Protein 7OLW (pdb70)

Nearest PDB structures (foldseek):
  7oln-assembly1_AAA  TM=9.829E-01  e=4.618E-26  Burkholderia cenocepacia J2315
  6tid-assembly1_AAA  TM=9.839E-01  e=7.533E-25  Burkholderia cenocepacia J2315
  6a3v-assembly10_S  TM=6.269E-01  e=9.450E-04  Homo sapiens
  6za2-assembly1_A  TM=5.714E-01  e=1.057E-03  Porphyromonas gingivalis ATCC 33277
  1xu1-assembly1_A  TM=5.211E-01  e=1.043E-02  Mus musculus

Sequence (134 aa):
GHMPLLLSSASIVSAPVVTSETTYVDIPGLYLDVAKKAGIRDGKLQVILNVPTPYATGNNNFPGIYFAIATNQGVVVADGCFTYSSSKVPESTGRMPFTLVATIIDVGSGVTFVKKGQWKSVRGSAMHIDSYASLSAIWGTAA

Structure (mmCIF, N/CA/C/O backbone):
data_7OLW
#
_entry.id   7OLW
#
_cell.length_a   42.931
_cell.length_b   42.931
_cell.length_c   94.882
_cell.angle_alpha   90.000
_cell.angle_beta   90.000
_cell.angle_gamma   120.000
#
_symmetry.space_group_name_H-M   'P 63'
#
loop_
_entity.id
_entity.type
_entity.pdbx_description
1 polymer Lectin
2 non-polymer 5-(3-aminophenyl)furan-2-carboxamido-(beta-L-fucopyranose)
3 water water
#
loop_
_atom_site.group_PDB
_atom_site.id
_atom_site.type_symbol
_atom_site.label_atom_id
_atom_site.label_alt_id
_atom_site.label_comp_id
_atom_site.label_asym_id
_atom_site.label_entity_id
_atom_site.label_seq_id
_atom_site.pdbx_PDB_ins_code
_atom_site.Cartn_x
_atom_site.Cartn_y
_atom_site.Cartn_z
_atom_site.occupancy
_atom_site.B_iso_or_equiv
_atom_site.auth_seq_id
_atom_site.auth_comp_id
_atom_site.auth_asym_id
_atom_site.auth_atom_id
_atom_site.pdbx_PDB_model_num
ATOM 1 N N . GLY A 1 1 ? -7.138 21.211 -32.046 0.500 30.554 -2 GLY AAA N 1
ATOM 2 C CA . GLY A 1 1 ? -7.046 19.738 -31.783 0.300 29.796 -2 GLY AAA CA 1
ATOM 3 C C . GLY A 1 1 ? -7.775 19.360 -30.504 0.300 31.725 -2 GLY AAA C 1
ATOM 4 O O . GLY A 1 1 ? -8.754 20.034 -30.162 0.500 28.873 -2 GLY AAA O 1
ATOM 5 N N . HIS A 1 2 ? -7.337 18.315 -29.798 0.800 34.425 -1 HIS AAA N 1
ATOM 6 C CA . HIS A 1 2 ? -7.896 17.969 -28.469 0.800 34.743 -1 HIS AAA CA 1
ATOM 7 C C . HIS A 1 2 ? -7.717 19.208 -27.580 0.800 31.600 -1 HIS AAA C 1
ATOM 8 O O . HIS A 1 2 ? -6.602 19.785 -27.561 0.800 31.274 -1 HIS AAA O 1
ATOM 15 N N . MET A 1 3 ? -8.776 19.660 -26.910 0.800 25.127 0 MET AAA N 1
ATOM 16 C CA . MET A 1 3 ? -8.650 20.739 -25.902 0.800 23.409 0 MET AAA CA 1
ATOM 17 C C . MET A 1 3 ? -7.553 20.324 -24.921 0.800 21.172 0 MET AAA C 1
ATOM 18 O O . MET A 1 3 ? -7.661 19.265 -24.309 0.800 20.889 0 MET AAA O 1
ATOM 23 N N . PRO A 1 4 ? -6.455 21.106 -24.785 1.000 21.112 1 PRO AAA N 1
ATOM 24 C CA . PRO A 1 4 ? -5.314 20.657 -24.018 1.000 20.934 1 PRO AAA CA 1
ATOM 25 C C . PRO A 1 4 ? -5.506 20.864 -22.518 1.000 16.199 1 PRO AAA C 1
ATOM 26 O O . PRO A 1 4 ? -4.685 20.429 -21.816 1.000 18.376 1 PRO AAA O 1
ATOM 30 N N . LEU A 1 5 ? -6.624 21.473 -22.090 1.000 15.027 2 LEU AAA N 1
ATOM 31 C CA . LEU A 1 5 ? -6.888 21.721 -20.645 1.000 13.914 2 LEU AAA CA 1
ATOM 32 C C . LEU A 1 5 ? -8.036 20.846 -20.194 1.000 13.697 2 LEU AAA C 1
ATOM 33 O O . LEU A 1 5 ? -9.142 20.946 -20.766 1.000 15.716 2 LEU AAA O 1
ATOM 38 N N A LEU A 1 6 ? -7.780 20.023 -19.191 0.500 13.763 3 LEU AAA N 1
ATOM 39 N N B LEU A 1 6 ? -7.784 20.034 -19.179 0.500 13.743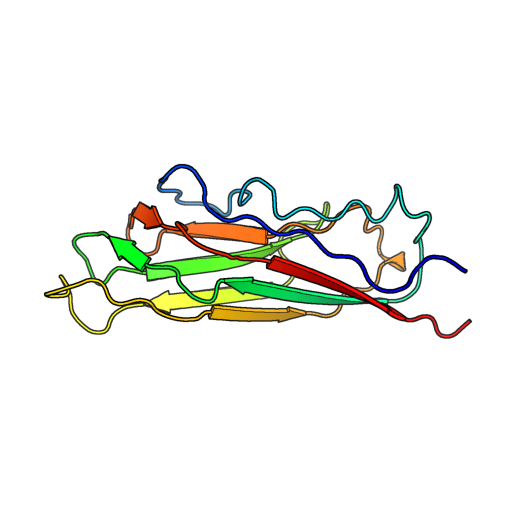 3 LEU AAA N 1
ATOM 40 C CA A LEU A 1 6 ? -8.785 19.113 -18.607 0.500 14.102 3 LEU AAA CA 1
ATOM 41 C CA B LEU A 1 6 ? -8.790 19.130 -18.582 0.500 14.053 3 LEU AAA CA 1
ATOM 42 C C A LEU A 1 6 ? -9.004 19.547 -17.164 0.500 12.003 3 LEU AAA C 1
ATOM 43 C C B LEU A 1 6 ? -9.013 19.565 -17.142 0.500 12.010 3 LEU AAA C 1
ATOM 44 O O A LEU A 1 6 ? -8.056 20.002 -16.498 0.500 12.391 3 LEU AAA O 1
ATOM 45 O O B LEU A 1 6 ? -8.069 20.023 -16.481 0.500 12.329 3 LEU AAA O 1
ATOM 54 N N A SER A 1 7 ? -10.221 19.425 -16.673 0.500 11.785 4 SER AAA N 1
ATOM 55 N N B SER A 1 7 ? -10.233 19.440 -16.655 0.500 11.768 4 SER AAA N 1
ATOM 56 C CA A SER A 1 7 ? -10.456 19.778 -15.261 0.500 11.905 4 SER AAA CA 1
ATOM 57 C CA B SER A 1 7 ? -10.523 19.864 -15.268 0.500 12.051 4 SER AAA CA 1
ATOM 58 C C A SER A 1 7 ? -11.696 19.096 -14.713 0.500 12.224 4 SER AAA C 1
ATOM 59 C C B SER A 1 7 ? -11.711 19.103 -14.712 0.500 12.215 4 SER AAA C 1
ATOM 60 O O A SER A 1 7 ? -12.660 18.875 -15.445 0.500 13.874 4 SER AAA O 1
ATOM 61 O O B SER A 1 7 ? -12.675 18.858 -15.435 0.500 13.865 4 SER AAA O 1
ATOM 66 N N . ALA A 1 8 ? -11.641 18.831 -13.415 1.000 10.761 5 ALA AAA N 1
ATOM 67 C CA . ALA A 1 8 ? -12.776 18.308 -12.625 1.000 10.873 5 ALA AAA CA 1
ATOM 68 C C . ALA A 1 8 ? -12.736 19.005 -11.285 1.000 10.791 5 ALA AAA C 1
ATOM 69 O O . ALA A 1 8 ? -11.637 19.241 -10.758 1.000 11.627 5 ALA AAA O 1
ATOM 71 N N . SER A 1 9 ? -13.885 19.304 -10.737 1.000 10.136 6 SER AAA N 1
ATOM 72 C CA . SER A 1 9 ? -13.914 19.947 -9.422 1.000 10.534 6 SER AAA CA 1
ATOM 73 C C . SER A 1 9 ? -15.097 19.432 -8.625 1.000 10.311 6 SER AAA C 1
ATOM 74 O O . SER A 1 9 ? -16.084 18.942 -9.198 1.000 11.003 6 SER AAA O 1
ATOM 77 N N . ILE A 1 10 ? -14.974 19.564 -7.306 1.000 9.363 7 ILE AAA N 1
ATOM 78 C CA . ILE A 1 10 ? -16.005 19.146 -6.338 1.000 9.045 7 ILE AAA CA 1
ATOM 79 C C . ILE A 1 10 ? -16.118 20.215 -5.269 1.000 9.030 7 ILE AAA C 1
ATOM 80 O O . ILE A 1 10 ? -15.285 21.117 -5.207 1.000 9.756 7 ILE AAA O 1
ATOM 85 N N . VAL A 1 11 ? -17.137 20.114 -4.438 1.000 9.476 8 VAL AAA N 1
ATOM 86 C CA . VAL A 1 11 ? -17.284 21.036 -3.283 1.000 9.919 8 VAL AAA CA 1
ATOM 87 C C . VAL A 1 11 ? -17.464 20.263 -1.976 1.000 9.827 8 VAL AAA C 1
ATOM 88 O O . VAL A 1 11 ? -17.566 20.877 -0.922 1.000 9.941 8 VAL AAA O 1
ATOM 92 N N . SER A 1 12 ? -17.485 18.924 -2.022 1.000 9.828 9 SER AAA N 1
ATOM 93 C CA . SER A 1 12 ? -17.607 18.106 -0.801 1.000 9.628 9 SER AAA CA 1
ATOM 94 C C . SER A 1 12 ? -17.292 16.667 -1.168 1.000 9.543 9 SER AAA C 1
ATOM 95 O O . SER A 1 12 ? -17.316 16.315 -2.339 1.000 10.594 9 SER AAA O 1
ATOM 98 N N . ALA A 1 13 ? -17.090 15.845 -0.155 1.000 10.006 10 ALA AAA N 1
ATOM 99 C CA . ALA A 1 13 ? -16.997 14.372 -0.315 1.000 9.912 10 ALA AAA CA 1
ATOM 100 C C . ALA A 1 13 ? -17.482 13.775 0.995 1.000 10.293 10 ALA AAA C 1
ATOM 101 O O . ALA A 1 13 ? -17.276 14.338 2.068 1.000 10.496 10 ALA AAA O 1
ATOM 103 N N . PRO A 1 14 ? -18.120 12.589 0.980 1.000 10.419 11 PRO AAA N 1
ATOM 104 C CA . PRO A 1 14 ? -18.414 11.918 2.245 1.000 10.410 11 PRO AAA CA 1
ATOM 105 C C . PRO A 1 14 ? -17.138 11.743 3.071 1.000 10.554 11 PRO AAA C 1
ATOM 106 O O . PRO A 1 14 ? -16.085 11.378 2.552 1.000 10.627 11 PRO AAA O 1
ATOM 110 N N . VAL A 1 15 ? -17.265 12.005 4.359 1.000 10.293 12 VAL AAA N 1
ATOM 111 C CA . VAL A 1 15 ? -16.153 11.866 5.317 1.000 10.737 12 VAL AAA CA 1
ATOM 112 C C . VAL A 1 15 ? -15.848 10.387 5.505 1.000 10.440 12 VAL AAA C 1
ATOM 113 O O . VAL A 1 15 ? -16.735 9.596 5.806 1.000 11.707 12 VAL AAA O 1
ATOM 117 N N . VAL A 1 16 ? -14.591 10.007 5.305 1.000 10.342 13 VAL AAA N 1
ATOM 118 C CA . VAL A 1 16 ? -14.163 8.592 5.392 1.000 10.331 13 VAL AAA CA 1
ATOM 119 C C . VAL A 1 16 ? -12.802 8.562 6.065 1.000 10.194 13 VAL AAA C 1
ATOM 120 O O . VAL A 1 16 ? -12.079 9.564 6.117 1.000 10.952 13 VAL AAA O 1
ATOM 124 N N . THR A 1 17 ? -12.428 7.365 6.507 1.000 10.916 14 THR AAA N 1
ATOM 125 C CA . THR A 1 17 ? -11.029 7.013 6.835 1.000 11.741 14 THR AAA CA 1
ATOM 126 C C . THR A 1 17 ? -10.550 5.995 5.800 1.000 12.030 14 THR AAA C 1
ATOM 127 O O . THR A 1 17 ? -11.357 5.290 5.166 1.000 13.701 14 THR AAA O 1
ATOM 131 N N . SER A 1 18 ? -9.265 5.836 5.655 1.000 12.030 15 SER AAA N 1
ATOM 132 C CA . SER A 1 18 ? -8.729 4.777 4.774 1.000 13.143 15 SER AAA CA 1
ATOM 133 C C . SER A 1 18 ? -7.282 4.485 5.142 1.000 13.725 15 SER AAA C 1
ATOM 134 O O . SER A 1 18 ? -6.522 5.457 5.258 1.000 13.130 15 SER AAA O 1
ATOM 137 N N . GLU A 1 19 ? -6.903 3.213 5.163 0.800 14.591 16 GLU AAA N 1
ATOM 138 C CA . GLU A 1 19 ? -5.478 2.868 5.345 0.800 16.331 16 GLU AAA CA 1
ATOM 139 C C . GLU A 1 19 ? -4.747 2.774 4.023 0.800 15.941 16 GLU AAA C 1
ATOM 140 O O . GLU A 1 19 ? -3.560 2.590 4.053 0.800 18.664 16 GLU AAA O 1
ATOM 146 N N A THR A 1 20 ? -5.458 2.848 2.907 0.500 14.484 17 THR AAA N 1
ATOM 147 N N B THR A 1 20 ? -5.462 2.867 2.913 0.500 14.475 17 THR AAA N 1
ATOM 148 C CA A THR A 1 20 ? -4.847 2.828 1.559 0.500 15.179 17 THR AAA CA 1
ATOM 149 C CA B THR A 1 20 ? -4.867 2.843 1.561 0.500 15.257 17 THR AAA CA 1
ATOM 150 C C A THR A 1 20 ? -5.364 4.035 0.774 0.500 12.561 17 THR AAA C 1
ATOM 151 C C B THR A 1 20 ? -5.369 4.048 0.774 0.500 12.567 17 THR AAA C 1
ATOM 152 O O A THR A 1 20 ? -6.424 4.593 1.121 0.500 14.097 17 THR AAA O 1
ATOM 153 O O B THR A 1 20 ? -6.428 4.605 1.115 0.500 14.072 17 THR AAA O 1
ATOM 160 N N . TYR A 1 21 ? -4.714 4.385 -0.320 1.000 12.078 18 TYR AAA N 1
ATOM 161 C CA . TYR A 1 21 ? -5.228 5.422 -1.216 1.000 11.660 18 TYR AAA CA 1
ATOM 162 C C . TYR A 1 21 ? -6.569 4.988 -1.784 1.000 11.758 18 TYR AAA C 1
ATOM 163 O O . TYR A 1 21 ? -6.691 3.893 -2.316 1.000 13.593 18 TYR AAA O 1
ATOM 172 N N . VAL A 1 22 ? -7.553 5.865 -1.665 1.000 11.068 19 VAL AAA N 1
ATOM 173 C CA . VAL A 1 22 ? -8.913 5.633 -2.198 1.000 11.743 19 VAL AAA CA 1
ATOM 174 C C . VAL A 1 22 ? -9.292 6.885 -2.978 1.000 10.666 19 VAL AAA C 1
ATOM 175 O O . VAL A 1 22 ? -8.929 8.011 -2.596 1.000 10.974 19 VAL AAA O 1
ATOM 179 N N . ASP A 1 23 ? -10.050 6.683 -4.029 1.000 10.460 20 ASP AAA N 1
ATOM 180 C CA . ASP A 1 23 ? -10.499 7.792 -4.888 1.000 10.488 20 ASP AAA CA 1
ATOM 181 C C . ASP A 1 23 ? -11.181 8.869 -4.057 1.000 10.061 20 ASP AAA C 1
ATOM 182 O O . ASP A 1 23 ? -12.013 8.565 -3.214 1.000 10.346 20 ASP AAA O 1
ATOM 187 N N . ILE A 1 24 ? -10.898 10.107 -4.407 1.000 10.302 21 ILE AAA N 1
ATOM 188 C CA . ILE A 1 24 ? -11.707 11.255 -3.955 1.000 10.380 21 ILE AAA CA 1
ATOM 189 C C . ILE A 1 24 ? -12.819 11.369 -4.986 1.000 10.053 21 ILE AAA C 1
ATOM 190 O O . ILE A 1 24 ? -12.550 11.672 -6.151 1.000 10.630 21 ILE AAA O 1
ATOM 195 N N . PRO A 1 25 ? -14.079 11.105 -4.617 1.000 10.359 22 PRO AAA N 1
ATOM 196 C CA . PRO A 1 25 ? -15.132 11.051 -5.627 1.000 10.641 22 PRO AAA CA 1
ATOM 197 C C . PRO A 1 25 ? -15.222 12.377 -6.393 1.000 10.531 22 PRO AAA C 1
ATOM 198 O O . PRO A 1 25 ? -15.235 13.429 -5.784 1.000 11.077 22 PRO AAA O 1
ATOM 202 N N . GLY A 1 26 ? -15.305 12.265 -7.708 1.000 10.834 23 GLY AAA N 1
ATOM 203 C CA . GLY A 1 26 ? -15.481 13.420 -8.589 1.000 10.890 23 GLY AAA CA 1
ATOM 204 C C . GLY A 1 26 ? -14.172 13.969 -9.100 1.000 10.562 23 GLY AAA C 1
ATOM 205 O O . GLY A 1 26 ? -14.177 14.741 -10.074 1.000 12.077 23 GLY AAA O 1
ATOM 206 N N . LEU A 1 27 ? -13.040 13.629 -8.494 1.000 10.776 24 LEU AAA N 1
ATOM 207 C CA . LEU A 1 27 ? -11.748 14.135 -8.981 1.000 10.286 24 LEU AAA CA 1
ATOM 208 C C . LEU A 1 27 ? -11.166 13.106 -9.934 1.000 10.126 24 LEU AAA C 1
ATOM 209 O O . LEU A 1 27 ? -10.352 12.275 -9.555 1.000 11.600 24 LEU AAA O 1
ATOM 214 N N . TYR A 1 28 ? -11.635 13.155 -11.167 1.000 10.848 25 TYR AAA N 1
ATOM 215 C CA . TYR A 1 28 ? -11.397 12.129 -12.188 1.000 12.280 25 TYR AAA CA 1
ATOM 216 C C . TYR A 1 28 ? -11.357 12.802 -13.545 1.000 12.198 25 TYR AAA C 1
ATOM 217 O O . TYR A 1 28 ? -12.26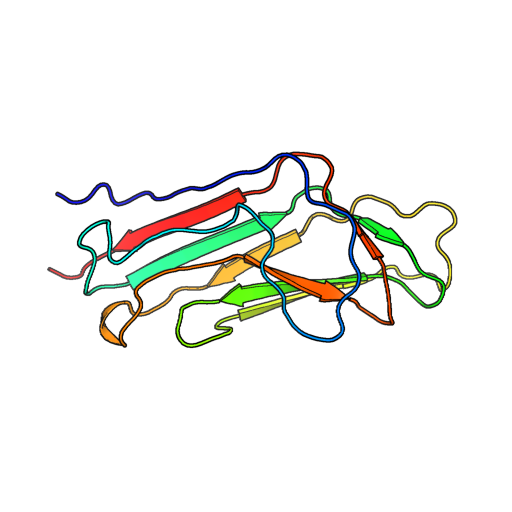3 13.617 -13.828 1.000 13.099 25 TYR AAA O 1
ATOM 226 N N . LEU A 1 29 ? -10.341 12.488 -14.343 1.000 11.732 26 LEU AAA N 1
ATOM 227 C CA . LEU A 1 29 ? -10.210 12.990 -15.729 1.000 12.031 26 LEU AAA CA 1
ATOM 228 C C . LEU A 1 29 ? -10.121 11.760 -16.620 1.000 12.194 26 LEU AAA C 1
ATOM 229 O O . LEU A 1 29 ? -9.240 10.931 -16.438 1.000 13.260 26 LEU AAA O 1
ATOM 234 N N . ASP A 1 30 ? -11.000 11.687 -17.609 1.000 15.101 27 ASP AAA N 1
ATOM 235 C CA . ASP A 1 30 ? -11.023 10.555 -18.570 1.000 17.054 27 ASP AAA CA 1
ATOM 236 C C . ASP A 1 30 ? -10.160 10.947 -19.761 1.000 16.756 27 ASP AAA C 1
ATOM 237 O O . ASP A 1 30 ? -10.699 11.563 -20.665 1.000 19.391 27 ASP AAA O 1
ATOM 242 N N . VAL A 1 31 ? -8.897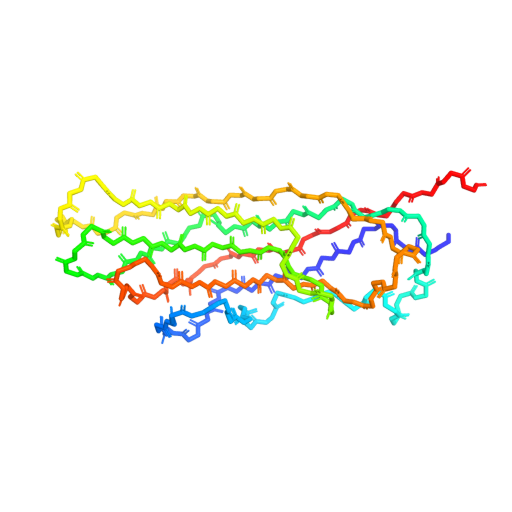 10.514 -19.801 1.000 15.132 28 VAL AAA N 1
ATOM 243 C CA . VAL A 1 31 ? -7.890 10.846 -20.847 1.000 15.627 28 VAL AAA CA 1
ATOM 244 C C . VAL A 1 31 ? -8.210 10.076 -22.135 1.000 16.025 28 VAL AAA C 1
ATOM 245 O O . VAL A 1 31 ? -8.167 10.678 -23.219 1.000 16.454 28 VAL AAA O 1
ATOM 249 N N . ALA A 1 32 ? -8.569 8.806 -22.012 1.000 18.544 29 ALA AAA N 1
ATOM 250 C CA . ALA A 1 32 ? -8.814 7.975 -23.210 1.000 20.368 29 ALA AAA CA 1
ATOM 251 C C . ALA A 1 32 ? -10.026 8.527 -23.960 1.000 18.073 29 ALA AAA C 1
ATOM 252 O O . ALA A 1 32 ? -9.990 8.590 -25.212 1.000 19.383 29 ALA AAA O 1
ATOM 254 N N A LYS A 1 33 ? -11.052 8.936 -23.211 0.400 17.645 30 LYS AAA N 1
ATOM 255 N N B LYS A 1 33 ? -11.056 8.935 -23.220 0.400 17.735 30 LYS AAA N 1
ATOM 256 C CA A LYS A 1 33 ? -12.317 9.449 -23.791 0.400 18.690 30 LYS AAA CA 1
ATOM 257 C CA B LYS A 1 33 ? -12.310 9.464 -23.810 0.400 18.794 30 LYS AAA CA 1
ATOM 258 C C A LYS A 1 33 ? -11.984 10.708 -24.595 0.400 15.913 30 LYS AAA C 1
ATOM 259 C C B LYS A 1 33 ? -11.962 10.705 -24.629 0.400 15.917 30 LYS AAA C 1
ATOM 260 O O A LYS A 1 33 ? -12.697 10.977 -25.574 0.400 16.226 30 LYS AAA O 1
ATOM 261 O O B LYS A 1 33 ? -12.664 10.982 -25.617 0.400 16.288 30 LYS AAA O 1
ATOM 272 N N . ALA A 1 34 ? -10.946 11.458 -24.202 1.000 18.219 31 ALA AAA N 1
ATOM 273 C CA . ALA A 1 34 ? -10.538 12.714 -24.878 1.000 19.707 31 ALA AAA CA 1
ATOM 274 C C . ALA A 1 34 ? -9.696 12.429 -26.123 1.000 19.646 31 ALA AAA C 1
ATOM 275 O O . ALA A 1 34 ? -9.314 13.386 -26.783 1.000 24.043 31 ALA AAA O 1
ATOM 277 N N . GLY A 1 35 ? -9.373 11.160 -26.409 1.000 21.619 32 GLY AAA N 1
ATOM 278 C CA . GLY A 1 35 ? -8.562 10.766 -27.579 1.000 23.739 32 GLY AAA CA 1
ATOM 279 C C . GLY A 1 35 ? -7.090 11.100 -27.396 1.000 20.760 32 GLY AAA C 1
ATOM 280 O O . GLY A 1 35 ? -6.375 11.185 -28.373 1.000 25.453 32 GLY AAA O 1
ATOM 281 N N . ILE A 1 36 ? -6.664 11.368 -26.163 1.000 20.266 33 ILE AAA N 1
ATOM 282 C CA . ILE A 1 36 ? -5.247 11.698 -25.855 1.000 19.627 33 ILE AAA CA 1
ATOM 283 C C . ILE A 1 36 ? -4.531 10.375 -25.569 1.000 19.605 33 ILE AAA C 1
ATOM 284 O O . ILE A 1 36 ? -4.888 9.707 -24.598 1.000 21.647 33 ILE AAA O 1
ATOM 289 N N . ARG A 1 37 ? -3.583 9.987 -26.419 1.000 20.132 34 ARG AAA N 1
ATOM 290 C CA . ARG A 1 37 ? -2.949 8.644 -26.348 1.000 22.270 34 ARG AAA CA 1
ATOM 291 C C . ARG A 1 37 ? -1.424 8.755 -26.358 1.000 22.343 34 ARG AAA C 1
ATOM 292 O O . ARG A 1 37 ? -0.782 7.724 -26.232 1.000 25.059 34 ARG AAA O 1
ATOM 300 N N . ASP A 1 38 ? -0.854 9.954 -26.424 1.000 19.661 35 ASP AAA N 1
ATOM 301 C CA . ASP A 1 38 ? 0.622 10.115 -26.388 1.000 20.817 35 ASP AAA CA 1
ATOM 302 C C . ASP A 1 38 ? 0.915 11.494 -25.812 1.000 18.225 35 ASP AAA C 1
ATOM 303 O O . ASP A 1 38 ? -0.050 12.225 -25.465 1.000 20.720 35 ASP AAA O 1
ATOM 308 N N . GLY A 1 39 ? 2.191 11.825 -25.697 1.000 17.406 36 GLY AAA N 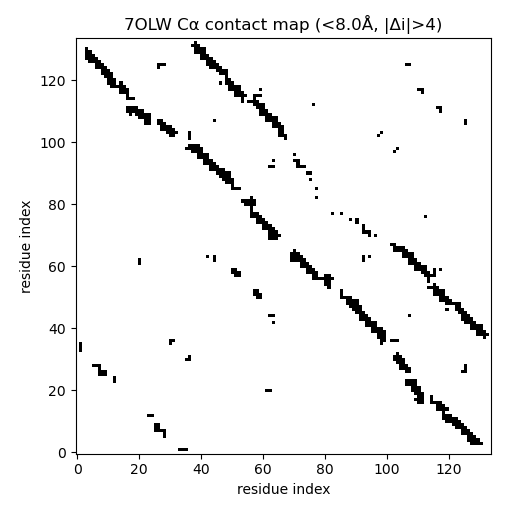1
ATOM 309 C CA . GLY A 1 39 ? 2.610 13.095 -25.115 1.000 16.506 36 GLY AAA CA 1
ATOM 310 C C . GLY A 1 39 ? 2.592 13.027 -23.605 1.000 16.236 36 GLY AAA C 1
ATOM 311 O O . GLY A 1 39 ? 2.702 11.920 -23.038 1.000 17.000 36 GLY AAA O 1
ATOM 312 N N . LYS A 1 40 ? 2.508 14.190 -22.979 1.000 15.266 37 LYS AAA N 1
ATOM 313 C CA . LYS A 1 40 ? 2.614 14.264 -21.517 1.000 14.350 37 LYS AAA CA 1
ATOM 314 C C . LYS A 1 40 ? 1.442 15.060 -20.966 1.000 14.332 37 LYS AAA C 1
ATOM 315 O O . LYS A 1 40 ? 0.861 15.881 -21.681 1.000 14.217 37 LYS AAA O 1
ATOM 321 N N . LEU A 1 41 ? 1.119 14.801 -19.711 1.000 13.747 38 LEU AAA N 1
ATOM 322 C CA . LEU A 1 41 ? 0.102 15.593 -18.978 1.000 12.889 38 LEU AAA CA 1
ATOM 323 C C . LEU A 1 41 ? 0.769 16.155 -17.731 1.000 11.806 38 LEU AAA C 1
ATOM 324 O O . LEU A 1 41 ? 1.339 15.363 -16.952 1.000 13.582 38 LEU AAA O 1
ATOM 329 N N . GLN A 1 42 ? 0.666 17.457 -17.564 1.000 11.472 39 GLN AAA N 1
ATOM 330 C CA . GLN A 1 42 ? 1.010 18.088 -16.288 1.000 11.788 39 GLN AAA CA 1
ATOM 331 C C . GLN A 1 42 ? -0.270 18.100 -15.461 1.000 10.548 39 GLN AAA C 1
ATOM 332 O O . GLN A 1 42 ? -1.219 18.770 -15.845 1.000 11.742 39 GLN AAA O 1
ATOM 338 N N . VAL A 1 43 ? -0.261 17.379 -14.359 1.000 10.530 40 VAL AAA N 1
ATOM 339 C CA . VAL A 1 43 ? -1.458 17.205 -13.511 1.000 10.583 40 VAL AAA CA 1
ATOM 340 C C . VAL A 1 43 ? -1.270 17.990 -12.220 1.000 9.367 40 VAL AAA C 1
ATOM 341 O O . VAL A 1 43 ? -0.223 17.870 -11.566 1.000 10.436 40 VAL AAA O 1
ATOM 345 N N . ILE A 1 44 ? -2.298 18.719 -11.824 1.000 9.962 41 ILE AAA N 1
ATOM 346 C CA . ILE A 1 44 ? -2.321 19.413 -10.523 1.000 9.430 41 ILE AAA CA 1
ATOM 347 C C . ILE A 1 44 ? -3.524 18.916 -9.731 1.000 9.229 41 ILE AAA C 1
ATOM 348 O O . ILE A 1 44 ? -4.665 19.080 -10.185 1.000 9.518 41 ILE AAA O 1
ATOM 353 N N . LEU A 1 45 ? -3.260 18.371 -8.544 1.000 9.452 42 LEU AAA N 1
ATOM 354 C CA . LEU A 1 45 ? -4.316 18.089 -7.558 1.000 9.481 42 LEU AAA CA 1
ATOM 355 C C . LEU A 1 45 ? -4.299 19.234 -6.572 1.000 8.838 42 LEU AAA C 1
ATOM 356 O O . LEU A 1 45 ? -3.279 19.480 -5.944 1.000 9.649 42 LEU AAA O 1
ATOM 361 N N . ASN A 1 46 ? -5.414 19.938 -6.477 1.000 8.658 43 ASN AAA N 1
ATOM 362 C CA . ASN A 1 46 ? -5.526 21.126 -5.615 1.000 9.471 43 ASN AAA CA 1
ATOM 363 C C . ASN A 1 46 ? -6.612 20.859 -4.599 1.000 8.549 43 ASN AAA C 1
ATOM 364 O O . ASN A 1 46 ? -7.789 20.815 -4.976 1.000 9.067 43 ASN AAA O 1
ATOM 369 N N . VAL A 1 47 ? -6.225 20.777 -3.332 1.000 8.853 44 VAL AAA N 1
ATOM 370 C CA . VAL A 1 47 ? -7.200 20.584 -2.226 1.000 8.987 44 VAL AAA CA 1
ATOM 371 C C . VAL A 1 47 ? -6.897 21.733 -1.285 1.000 8.136 44 VAL AAA C 1
ATOM 372 O O . VAL A 1 47 ? -6.083 21.618 -0.362 1.000 9.409 44 VAL AAA O 1
ATOM 376 N N . PRO A 1 48 ? -7.469 22.934 -1.540 1.000 9.291 45 PRO AAA N 1
ATOM 377 C CA . PRO A 1 48 ? -7.012 24.137 -0.842 1.000 9.348 45 PRO AAA CA 1
ATOM 378 C C . PRO A 1 48 ? -7.479 24.246 0.609 1.000 9.640 45 PRO AAA C 1
ATOM 379 O O . PRO A 1 48 ? -6.897 25.034 1.326 1.000 10.132 45 PRO AAA O 1
ATOM 383 N N . THR A 1 49 ? -8.516 23.496 0.986 1.000 9.049 46 THR AAA N 1
ATOM 384 C CA . THR A 1 49 ? -9.129 23.725 2.310 1.000 9.238 46 THR AAA CA 1
ATOM 385 C C . THR A 1 49 ? -9.486 22.429 3.016 1.000 8.823 46 THR AAA C 1
ATOM 386 O O . THR A 1 49 ? -10.551 22.335 3.622 1.000 9.127 46 THR AAA O 1
ATOM 390 N N . PRO A 1 50 ? -8.614 21.418 3.047 1.000 9.338 47 PRO AAA N 1
ATOM 391 C CA . PRO A 1 50 ? -8.947 20.210 3.781 1.000 9.402 47 PRO AAA CA 1
ATOM 392 C C . PRO A 1 50 ? -8.743 20.399 5.282 1.000 8.787 47 PRO AAA C 1
ATOM 393 O O . PRO A 1 50 ? -8.017 21.296 5.725 1.000 9.678 47 PRO AAA O 1
ATOM 397 N N . TYR A 1 51 ? -9.319 19.466 6.034 1.000 9.612 48 TYR AAA N 1
ATOM 398 C CA . TYR A 1 51 ? -8.907 19.260 7.434 1.000 9.394 48 TYR AAA CA 1
ATOM 399 C C . TYR A 1 51 ? -9.029 17.795 7.781 1.000 8.994 48 TYR AAA C 1
ATOM 400 O O . TYR A 1 51 ? -9.721 17.040 7.088 1.000 9.799 48 TYR AAA O 1
ATOM 409 N N . ALA A 1 52 ? -8.264 17.410 8.802 1.000 9.757 49 ALA AAA N 1
ATOM 410 C CA . ALA A 1 52 ? -8.246 16.023 9.290 1.000 10.286 49 ALA AAA CA 1
ATOM 411 C C . ALA A 1 52 ? -8.691 16.038 10.732 1.000 10.550 49 ALA AAA C 1
ATOM 412 O O . ALA A 1 52 ? -8.330 16.967 11.471 1.000 11.688 49 ALA AAA O 1
ATOM 414 N N . THR A 1 53 ? -9.433 15.015 11.136 1.000 10.601 50 THR AAA N 1
ATOM 415 C CA . THR A 1 53 ? -9.834 14.886 12.550 1.000 11.663 50 THR AAA CA 1
ATOM 416 C C . THR A 1 53 ? -9.305 13.549 13.065 1.000 11.419 50 THR AAA C 1
ATOM 417 O O . THR A 1 53 ? -9.398 12.531 12.406 1.000 13.343 50 THR AAA O 1
ATOM 421 N N . GLY A 1 54 ? -8.775 13.546 14.258 1.000 12.957 51 GLY AAA N 1
ATOM 422 C CA . GLY A 1 54 ? -8.244 12.329 14.846 1.000 14.593 51 GLY AAA CA 1
ATOM 423 C C . GLY A 1 54 ? -7.634 12.607 16.186 1.000 13.691 51 GLY AAA C 1
ATOM 424 O O . GLY A 1 54 ? -7.686 13.737 16.693 1.000 14.236 51 GLY AAA O 1
ATOM 425 N N . ASN A 1 55 ? -7.054 11.576 16.759 1.000 13.357 52 ASN AAA N 1
ATOM 426 C CA . ASN A 1 55 ? -6.558 11.669 18.142 1.000 14.008 52 ASN AAA CA 1
ATOM 427 C C . ASN A 1 55 ? -5.036 11.627 18.231 1.000 13.426 52 ASN AAA C 1
ATOM 428 O O . ASN A 1 55 ? -4.526 11.665 19.336 1.000 15.700 52 ASN AAA O 1
ATOM 433 N N A ASN A 1 56 ? -4.328 11.519 17.104 0.200 13.987 53 ASN AAA N 1
ATOM 434 N N B ASN A 1 56 ? -4.339 11.565 17.107 0.800 13.887 53 ASN AAA N 1
ATOM 435 C CA A ASN A 1 56 ? -2.859 11.274 17.100 0.200 13.926 53 ASN AAA CA 1
ATOM 436 C CA B ASN A 1 56 ? -2.884 11.284 17.139 0.800 14.694 53 ASN AAA CA 1
ATOM 437 C C A ASN A 1 56 ? -2.179 12.034 15.969 0.200 12.732 53 ASN AAA C 1
ATOM 438 C C B ASN A 1 56 ? -2.179 12.030 15.997 0.800 12.296 53 ASN AAA C 1
ATOM 439 O O A ASN A 1 56 ? -1.818 11.395 14.965 0.200 14.019 53 ASN AAA O 1
ATOM 440 O O B ASN A 1 56 ? -1.801 11.392 15.016 0.800 14.159 53 ASN AAA O 1
ATOM 449 N N . PHE A 1 57 ? -1.972 13.332 16.162 1.000 12.714 54 PHE AAA N 1
ATOM 450 C CA . PHE A 1 57 ? -1.290 14.191 15.157 1.000 11.419 54 PHE AAA CA 1
ATOM 451 C C . PHE A 1 57 ? -1.925 13.985 13.784 1.000 11.199 54 PHE AAA C 1
ATOM 452 O O . PHE A 1 57 ? -1.340 13.403 12.880 1.000 12.207 54 PHE AAA O 1
ATOM 460 N N . PRO A 1 58 ? -3.167 14.457 13.595 1.000 10.837 55 PRO AAA N 1
ATOM 461 C CA . PRO A 1 58 ? -3.928 14.114 12.401 1.000 10.445 55 PRO AAA CA 1
ATOM 462 C C . PRO A 1 58 ? -3.347 14.698 11.112 1.000 10.079 55 PRO AAA C 1
ATOM 463 O O . PRO A 1 58 ? -2.570 15.667 11.126 1.000 10.649 55 PRO AAA O 1
ATOM 467 N N . GLY A 1 59 ? -3.771 14.107 10.009 1.000 9.766 56 GLY AAA N 1
ATOM 468 C CA . GLY A 1 59 ? -3.378 14.595 8.684 1.000 10.222 56 GLY AAA CA 1
ATOM 469 C C . GLY A 1 59 ? -4.003 13.761 7.586 1.000 9.186 56 GLY AAA C 1
ATOM 470 O O . GLY A 1 59 ? -4.720 12.795 7.876 1.000 10.117 56 GLY AAA O 1
ATOM 471 N N . ILE A 1 60 ? -3.728 14.164 6.357 1.000 9.684 57 ILE AAA N 1
ATOM 472 C CA . ILE A 1 60 ? -4.234 13.454 5.175 1.000 9.919 57 ILE AAA CA 1
ATOM 473 C C . ILE A 1 60 ? -3.102 13.295 4.181 1.000 9.768 57 ILE AAA C 1
ATOM 474 O O . ILE A 1 60 ? -2.424 14.321 3.894 1.000 9.927 57 ILE AAA O 1
ATOM 479 N N . TYR A 1 61 ? -2.956 12.102 3.613 1.000 9.347 58 TYR AAA N 1
ATOM 480 C CA . TYR A 1 61 ? -2.128 11.892 2.418 1.000 9.890 58 TYR AAA CA 1
ATOM 481 C C . TYR A 1 61 ? -2.995 12.084 1.190 1.000 10.276 58 TYR AAA C 1
ATOM 482 O O . TYR A 1 61 ? -4.140 11.596 1.181 1.000 10.698 58 TYR AAA O 1
ATOM 491 N N . PHE A 1 62 ? -2.447 12.694 0.163 1.000 9.772 59 PHE AAA N 1
ATOM 492 C CA . PHE A 1 62 ? -3.114 12.830 -1.143 1.000 9.747 59 PHE AAA CA 1
ATOM 493 C C . PHE A 1 62 ? -2.212 12.274 -2.223 1.000 10.213 59 PHE AAA C 1
ATOM 494 O O . PHE A 1 62 ? -0.992 12.448 -2.151 1.000 10.675 59 PHE AAA O 1
ATOM 502 N N . ALA A 1 63 ? -2.811 11.728 -3.272 1.000 9.479 60 ALA AAA N 1
ATOM 503 C CA . ALA A 1 63 ? -2.047 11.185 -4.395 1.000 9.803 60 ALA AAA CA 1
ATOM 504 C C . ALA A 1 63 ? -2.689 11.588 -5.715 1.000 9.719 60 ALA AAA C 1
ATOM 505 O O . ALA A 1 63 ? -3.906 11.737 -5.798 1.000 10.281 60 ALA AAA O 1
ATOM 507 N N . ILE A 1 64 ? -1.861 11.645 -6.740 1.000 9.852 61 ILE AAA N 1
ATOM 508 C CA . ILE A 1 64 ? -2.291 11.604 -8.147 1.000 9.795 61 ILE AAA CA 1
ATOM 509 C C . ILE A 1 64 ? -2.059 10.186 -8.628 1.000 10.122 61 ILE AAA C 1
ATOM 510 O O . ILE A 1 64 ? -0.955 9.656 -8.477 1.000 10.964 61 ILE AAA O 1
ATOM 515 N N . ALA A 1 65 ? -3.119 9.583 -9.169 1.000 10.532 62 ALA AAA N 1
ATOM 516 C CA . ALA A 1 65 ? -3.078 8.201 -9.654 1.000 11.231 62 ALA AAA CA 1
ATOM 517 C C . ALA A 1 65 ? -3.601 8.141 -11.068 1.000 12.111 62 ALA AAA C 1
ATOM 518 O O . ALA A 1 65 ? -4.455 8.942 -11.470 1.000 12.933 62 ALA AAA O 1
ATOM 520 N N . THR A 1 66 ? -3.096 7.178 -11.796 1.000 13.353 63 THR AAA N 1
ATOM 521 C CA . THR A 1 66 ? -3.674 6.804 -13.097 1.000 13.264 63 THR AAA CA 1
ATOM 522 C C . THR A 1 66 ? -4.211 5.384 -12.977 1.000 13.907 63 THR AAA C 1
ATOM 523 O O . THR A 1 66 ? -4.211 4.772 -11.882 1.000 15.518 63 THR AAA O 1
ATOM 527 N N . ASN A 1 67 ? -4.660 4.822 -14.097 1.000 14.115 64 ASN AAA N 1
ATOM 528 C CA . ASN A 1 67 ? -4.942 3.376 -14.139 1.000 14.592 64 ASN AAA CA 1
ATOM 529 C C . ASN A 1 67 ? -3.732 2.538 -13.725 1.000 14.883 64 ASN AAA C 1
ATOM 530 O O . ASN A 1 67 ? -3.917 1.389 -13.246 1.000 17.002 64 ASN AAA O 1
ATOM 535 N N . GLN A 1 68 ? -2.529 3.083 -13.856 1.000 15.524 65 GLN AAA N 1
ATOM 536 C CA . GLN A 1 68 ? -1.276 2.378 -13.474 1.000 15.633 65 GLN AAA CA 1
ATOM 537 C C . GLN A 1 68 ? -0.951 2.544 -11.983 1.000 17.072 65 GLN AAA C 1
ATOM 538 O O . GLN A 1 68 ? 0.041 1.954 -11.514 1.000 18.969 65 GLN AAA O 1
ATOM 544 N N . GLY A 1 69 ? -1.758 3.282 -11.230 1.000 17.962 66 GLY AAA N 1
ATOM 545 C CA . GLY A 1 69 ? -1.521 3.514 -9.794 1.000 18.633 66 GLY 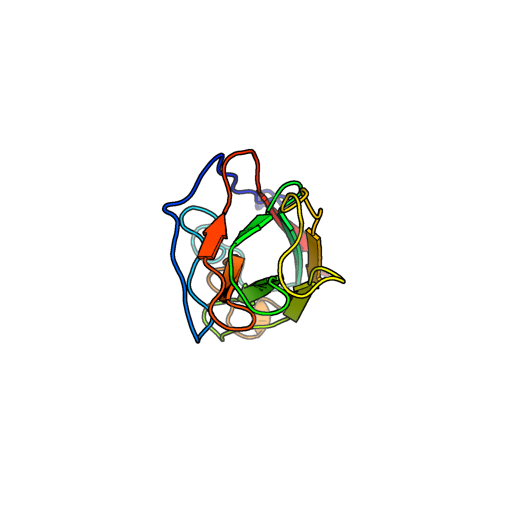AAA CA 1
ATOM 546 C C . GLY A 1 69 ? -0.980 4.910 -9.502 1.000 16.825 66 GLY AAA C 1
ATOM 547 O O . GLY A 1 69 ? -1.018 5.847 -10.342 1.000 15.580 66 GLY AAA O 1
ATOM 548 N N . VAL A 1 70 ? -0.467 5.036 -8.299 1.000 15.759 67 VAL AAA N 1
ATOM 549 C CA . VAL A 1 70 ? 0.014 6.330 -7.761 1.000 14.305 67 VAL AAA CA 1
ATOM 550 C C . VAL A 1 70 ? 1.285 6.783 -8.494 1.000 13.517 67 VAL AAA C 1
ATOM 551 O O . VAL A 1 70 ? 2.238 6.022 -8.579 1.000 16.058 67 VAL AAA O 1
ATOM 555 N N A VAL A 1 71 ? 1.296 8.023 -9.000 0.200 13.409 68 VAL AAA N 1
ATOM 556 N N B VAL A 1 71 ? 1.296 8.026 -8.987 0.800 13.238 68 VAL AAA N 1
ATOM 557 C CA A VAL A 1 71 ? 2.501 8.620 -9.657 0.200 14.580 68 VAL AAA CA 1
ATOM 558 C CA B VAL A 1 71 ? 2.494 8.631 -9.649 0.800 13.960 68 VAL AAA CA 1
ATOM 559 C C A VAL A 1 71 ? 3.218 9.578 -8.701 0.200 14.135 68 VAL AAA C 1
ATOM 560 C C B VAL A 1 71 ? 3.213 9.584 -8.699 0.800 14.122 68 VAL AAA C 1
ATOM 561 O O A VAL A 1 71 ? 4.426 9.803 -8.902 0.200 19.048 68 VAL AAA O 1
ATOM 562 O O B VAL A 1 71 ? 4.401 9.862 -8.915 0.800 19.304 68 VAL AAA O 1
ATOM 569 N N . ALA A 1 72 ? 2.511 10.157 -7.729 1.000 11.476 69 ALA AAA N 1
ATOM 570 C CA . ALA A 1 72 ? 3.072 11.186 -6.835 1.000 12.152 69 ALA AAA CA 1
ATOM 571 C C . ALA A 1 72 ? 2.147 11.261 -5.641 1.000 10.750 69 ALA AAA C 1
ATOM 572 O O . ALA A 1 72 ? 0.931 11.072 -5.783 1.000 10.558 69 ALA AAA O 1
ATOM 574 N N . ASP A 1 73 ? 2.690 11.617 -4.493 1.000 11.492 70 ASP AAA N 1
ATOM 575 C CA . ASP A 1 73 ? 1.843 11.785 -3.288 1.000 10.919 70 ASP AAA CA 1
ATOM 576 C C . ASP A 1 73 ? 2.510 12.728 -2.307 1.000 10.736 70 ASP AAA C 1
ATOM 577 O O . ASP A 1 73 ? 3.641 13.166 -2.523 1.000 11.957 70 ASP AAA O 1
ATOM 582 N N . GLY A 1 74 ? 1.765 13.106 -1.293 1.000 10.223 71 GLY AAA N 1
ATOM 583 C CA . GLY A 1 74 ? 2.272 13.962 -0.218 1.000 9.668 71 GLY AAA CA 1
ATOM 584 C C . GLY A 1 74 ? 1.280 13.969 0.914 1.000 9.682 71 GLY AAA C 1
ATOM 585 O O . GLY A 1 74 ? 0.267 13.257 0.852 1.000 10.945 71 GLY AAA O 1
ATOM 586 N N . CYS A 1 75 ? 1.535 14.761 1.923 1.000 9.323 72 CYS AAA N 1
ATOM 587 C CA . CYS A 1 75 ? 0.551 14.925 3.008 1.000 9.380 72 CYS AAA CA 1
ATOM 588 C C . CYS A 1 75 ? 0.715 16.266 3.689 1.000 9.114 72 CYS AAA C 1
ATOM 589 O O . CYS A 1 75 ? 1.767 16.898 3.574 1.000 9.491 72 CYS AAA O 1
ATOM 592 N N . PHE A 1 76 ? -0.322 16.657 4.414 1.000 9.562 73 PHE AAA N 1
ATOM 593 C CA . PHE A 1 76 ? -0.151 17.615 5.522 1.000 9.346 73 PHE AAA CA 1
ATOM 594 C C . PHE A 1 76 ? -0.351 16.878 6.836 1.000 9.177 73 PHE AAA C 1
ATOM 595 O O . PHE A 1 76 ? -1.108 15.898 6.873 1.000 9.503 73 PHE AAA O 1
ATOM 603 N N . THR A 1 77 ? 0.262 17.361 7.911 1.000 9.224 74 THR AAA N 1
ATOM 604 C CA . THR A 1 77 ? -0.032 16.902 9.279 1.000 9.572 74 THR AAA CA 1
ATOM 605 C C . THR A 1 77 ? -0.011 18.093 10.220 1.000 10.285 74 THR AAA C 1
ATOM 606 O O . THR A 1 77 ? 0.712 19.071 9.977 1.000 10.640 74 THR AAA O 1
ATOM 610 N N . TYR A 1 78 ? -0.822 18.018 11.271 1.000 10.014 75 TYR AAA N 1
ATOM 611 C CA . TYR A 1 78 ? -0.790 19.030 12.346 1.000 10.626 75 TYR AAA CA 1
ATOM 612 C C . TYR A 1 78 ? 0.463 18.831 13.201 1.000 10.673 75 TYR AAA C 1
ATOM 613 O O . TYR A 1 78 ? 1.073 17.755 13.207 1.000 12.108 75 TYR AAA O 1
ATOM 622 N N . SER A 1 79 ? 0.764 19.836 13.980 1.000 11.059 76 SER AAA N 1
ATOM 623 C CA . SER A 1 79 ? 1.969 19.874 14.828 1.000 11.256 76 SER AAA CA 1
ATOM 624 C C . SER A 1 79 ? 1.629 19.670 16.297 1.000 12.124 76 SER AAA C 1
ATOM 625 O O . SER A 1 79 ? 2.502 19.815 17.143 1.000 14.195 76 SER AAA O 1
ATOM 628 N N A SER A 1 80 ? 0.396 19.276 16.593 0.500 11.933 77 SER AAA N 1
ATOM 629 N N B SER A 1 80 ? 0.406 19.279 16.606 0.500 11.939 77 SER AAA N 1
ATOM 630 C CA A SER A 1 80 ? -0.070 18.947 17.959 0.500 13.066 77 SER AAA CA 1
ATOM 631 C CA B SER A 1 80 ? 0.040 18.893 17.984 0.500 12.748 77 SER AAA CA 1
ATOM 632 C C A SER A 1 80 ? -0.806 17.610 17.919 0.500 12.322 77 SER AAA C 1
ATOM 633 C C B SER A 1 80 ? -0.797 17.620 17.931 0.500 12.383 77 SER AAA C 1
ATOM 634 O O A SER A 1 80 ? -1.389 17.281 16.893 0.500 12.606 77 SER AAA O 1
ATOM 635 O O B SER A 1 80 ? -1.387 17.318 16.900 0.500 12.622 77 SER AAA O 1
ATOM 640 N N . LYS A 1 81 ? -0.795 16.879 19.035 1.000 12.290 78 LYS AAA N 1
ATOM 641 C CA . LYS A 1 81 ? -1.385 15.534 19.075 1.000 13.242 78 LYS AAA CA 1
ATOM 642 C C . LYS A 1 81 ? -2.886 15.623 18.791 1.000 12.071 78 LYS AAA C 1
ATOM 643 O O . LYS A 1 81 ? -3.417 14.836 18.005 1.000 13.064 78 LYS AAA O 1
ATOM 649 N N . VAL A 1 82 ? -3.569 16.505 19.507 1.000 13.932 79 VAL AAA N 1
ATOM 650 C CA . VAL A 1 82 ? -5.019 16.740 19.287 1.000 14.936 79 VAL AAA CA 1
ATOM 651 C C . VAL A 1 82 ? -5.151 18.249 19.151 1.000 15.310 79 VAL AAA C 1
ATOM 652 O O . VAL A 1 82 ? -5.175 18.993 20.128 1.000 17.941 79 VAL AAA O 1
ATOM 656 N N . PRO A 1 83 ? -5.144 18.769 17.915 1.000 13.368 80 PRO AAA N 1
ATOM 657 C CA . PRO A 1 83 ? -5.254 20.206 17.720 1.000 14.081 80 PRO AAA CA 1
ATOM 658 C C . PRO A 1 83 ? -6.474 20.768 18.460 1.000 14.515 80 PRO AAA C 1
ATOM 659 O O . PRO A 1 83 ? -7.559 20.170 18.418 1.000 16.113 80 PRO AAA O 1
ATOM 663 N N . GLU A 1 84 ? -6.294 21.963 19.000 0.800 12.900 81 GLU AAA N 1
ATOM 664 C CA . GLU A 1 84 ? -7.416 22.652 19.687 0.800 14.370 81 GLU AAA CA 1
ATOM 665 C C . GLU A 1 84 ? -8.552 22.885 18.697 0.800 15.376 81 GLU AAA C 1
ATOM 666 O O . GLU A 1 84 ? -9.734 22.647 19.025 0.800 16.474 81 GLU AAA O 1
ATOM 672 N N . SER A 1 85 ? -8.202 23.332 17.503 1.000 14.438 82 SER AAA N 1
ATOM 673 C CA . SER A 1 85 ? -9.130 23.325 16.354 1.000 15.018 82 SER AAA CA 1
ATOM 674 C C . SER A 1 85 ? -8.355 22.780 15.168 1.000 13.680 82 SER AAA C 1
ATOM 675 O O . SER A 1 85 ? -7.162 23.073 15.060 1.000 14.321 82 SER AAA O 1
ATOM 678 N N . THR A 1 86 ? -8.964 21.918 14.384 1.000 11.671 83 THR AAA N 1
ATOM 679 C CA . THR A 1 86 ? -8.269 21.365 13.204 1.000 11.349 83 THR AAA CA 1
ATOM 680 C C . THR A 1 86 ? -8.335 22.392 12.079 1.000 10.853 83 THR AAA C 1
ATOM 681 O O . THR A 1 86 ? -9.330 22.446 11.344 1.000 11.807 83 THR AAA O 1
ATOM 685 N N . GLY A 1 87 ? -7.289 23.187 11.966 1.000 10.386 84 GLY AAA N 1
ATOM 686 C CA . GLY A 1 87 ? -7.273 24.257 10.960 1.000 10.386 84 GLY AAA CA 1
ATOM 687 C C . GLY A 1 87 ? -7.268 23.745 9.531 1.000 9.431 84 GLY AAA C 1
ATOM 688 O O . GLY A 1 87 ? -6.870 22.607 9.253 1.000 9.879 84 GLY AAA O 1
ATOM 689 N N . ARG A 1 88 ? -7.570 24.629 8.617 1.000 9.114 85 ARG AAA N 1
ATOM 690 C CA . ARG A 1 88 ? -7.544 24.307 7.183 1.000 9.326 85 ARG AAA CA 1
ATOM 691 C C . ARG A 1 88 ? -6.108 24.416 6.677 1.000 8.929 85 ARG AAA C 1
ATOM 692 O O . ARG A 1 88 ? -5.463 25.436 6.869 1.000 9.733 85 ARG AAA O 1
ATOM 700 N N . MET A 1 89 ? -5.658 23.336 6.025 1.000 9.482 86 MET AAA N 1
ATOM 701 C CA . MET A 1 89 ? -4.243 23.134 5.636 1.000 9.058 86 MET AAA CA 1
ATOM 702 C C . MET A 1 89 ? -4.141 22.977 4.127 1.000 8.928 86 MET AAA C 1
ATOM 703 O O . MET A 1 89 ? -4.193 21.861 3.614 1.000 10.242 86 MET AAA O 1
ATOM 708 N N . PRO A 1 90 ? -3.976 24.069 3.366 1.000 9.200 87 PRO AAA N 1
ATOM 709 C CA . PRO A 1 90 ? -3.964 23.993 1.921 1.000 9.561 87 PRO AAA CA 1
ATOM 710 C C . PRO A 1 90 ? -2.929 23.006 1.385 1.000 10.055 87 PRO AAA C 1
ATOM 711 O O . PRO A 1 90 ? -1.789 22.951 1.845 1.000 11.211 87 PRO AAA O 1
ATOM 715 N N . PHE A 1 91 ? -3.317 22.276 0.340 1.000 9.279 88 PHE AAA N 1
ATOM 716 C CA . PHE A 1 91 ? -2.496 21.196 -0.212 1.000 9.339 88 PHE AAA CA 1
ATOM 717 C C . PHE A 1 91 ? -2.569 21.237 -1.733 1.000 8.785 88 PHE AAA C 1
ATOM 718 O O . PHE A 1 91 ? -3.659 21.196 -2.301 1.000 10.011 88 PHE AAA O 1
ATOM 726 N N . THR A 1 92 ? -1.413 21.259 -2.382 1.000 8.659 89 THR AAA N 1
ATOM 727 C CA . THR A 1 92 ? -1.316 21.124 -3.849 1.000 8.795 89 THR AAA CA 1
ATOM 728 C C . THR A 1 92 ? -0.220 20.123 -4.180 1.000 8.834 89 THR AAA C 1
ATOM 729 O O . THR A 1 92 ? 0.813 20.096 -3.506 1.000 9.176 89 THR AAA O 1
ATOM 733 N N . LEU A 1 93 ? -0.452 19.367 -5.236 1.000 8.969 90 LEU AAA N 1
ATOM 734 C CA . LEU A 1 93 ? 0.483 18.326 -5.712 1.000 8.888 90 LEU AAA CA 1
ATOM 735 C C . LEU A 1 93 ? 0.541 18.403 -7.228 1.000 9.223 90 LEU AAA C 1
ATOM 736 O O . LEU A 1 93 ? -0.516 18.477 -7.869 1.000 9.828 90 LEU AAA O 1
ATOM 741 N N . VAL A 1 94 ? 1.742 18.350 -7.778 1.000 9.050 91 VAL AAA N 1
ATOM 742 C CA . VAL A 1 94 ? 1.973 18.544 -9.227 1.000 9.339 91 VAL AAA CA 1
ATOM 743 C C . VAL A 1 94 ? 2.848 17.426 -9.737 1.000 10.150 91 VAL AAA C 1
ATOM 744 O O . VAL A 1 94 ? 3.929 17.210 -9.173 1.000 10.255 91 VAL AAA O 1
ATOM 748 N N . ALA A 1 95 ? 2.416 16.753 -10.802 1.000 10.201 92 ALA AAA N 1
ATOM 749 C CA . ALA A 1 95 ? 3.211 15.654 -11.402 1.000 10.605 92 ALA AAA CA 1
ATOM 750 C C . ALA A 1 95 ? 2.996 15.683 -12.901 1.000 11.838 92 ALA AAA C 1
ATOM 751 O O . ALA A 1 95 ? 1.943 16.086 -13.352 1.000 13.860 92 ALA AAA O 1
ATOM 753 N N . THR A 1 96 ? 3.988 15.207 -13.629 1.000 10.817 93 THR AAA N 1
ATOM 754 C CA . THR A 1 96 ? 3.912 15.140 -15.098 1.000 12.152 93 THR AAA CA 1
ATOM 755 C C . THR A 1 96 ? 4.040 13.696 -15.505 1.000 13.301 93 THR AAA C 1
ATOM 756 O O . THR A 1 96 ? 4.988 13.031 -15.083 1.000 16.851 93 THR AAA O 1
ATOM 760 N N A ILE A 1 97 ? 3.100 13.248 -16.323 0.700 14.651 94 ILE AAA N 1
ATOM 761 N N B ILE A 1 97 ? 3.092 13.247 -16.323 0.300 14.297 94 ILE AAA N 1
ATOM 762 C CA A ILE A 1 97 ? 3.051 11.820 -16.702 0.700 17.735 94 ILE AAA CA 1
ATOM 763 C CA B ILE A 1 97 ? 2.924 11.817 -16.689 0.300 16.560 94 ILE AAA CA 1
ATOM 764 C C A ILE A 1 97 ? 3.174 11.669 -18.210 0.700 16.048 94 ILE AAA C 1
ATOM 765 C C B ILE A 1 97 ? 3.134 11.654 -18.195 0.300 15.808 94 ILE AAA C 1
ATOM 766 O O A ILE A 1 97 ? 2.672 12.487 -18.974 0.700 16.163 94 ILE AAA O 1
ATOM 767 O O B ILE A 1 97 ? 2.678 12.512 -18.959 0.300 16.240 94 ILE AAA O 1
ATOM 776 N N . ASP A 1 98 ? 3.768 10.553 -18.598 1.000 16.315 95 ASP AAA N 1
ATOM 777 C CA . ASP A 1 98 ? 3.882 10.172 -20.027 1.000 17.413 95 ASP AAA CA 1
ATOM 778 C C . ASP A 1 98 ? 2.631 9.374 -20.395 1.000 18.072 95 ASP AAA C 1
ATOM 779 O O . ASP A 1 98 ? 2.461 8.262 -19.890 1.000 20.406 95 ASP AAA O 1
ATOM 784 N N . VAL A 1 99 ? 1.796 9.902 -21.277 1.000 16.758 96 VAL AAA N 1
ATOM 785 C CA . VAL A 1 99 ? 0.526 9.253 -21.670 1.000 18.675 96 VAL AAA CA 1
ATOM 786 C C . VAL A 1 99 ? 0.854 8.004 -22.488 1.000 21.458 96 VAL AAA C 1
ATOM 787 O O . VAL A 1 99 ? 0.114 6.996 -22.356 1.000 21.230 96 VAL AAA O 1
ATOM 791 N N . GLY A 1 100 ? 1.933 8.052 -23.270 1.000 23.073 97 GLY AAA N 1
ATOM 792 C CA . GLY A 1 100 ? 2.396 6.927 -24.105 1.000 29.273 97 GLY AAA CA 1
ATOM 793 C C . GLY A 1 100 ? 2.601 5.646 -23.318 1.000 34.320 97 GLY AAA C 1
ATOM 794 O O . GLY A 1 100 ? 2.427 4.565 -23.923 1.000 37.508 97 GLY AAA O 1
ATOM 795 N N . SER A 1 101 ? 2.950 5.746 -22.023 1.000 31.272 98 SER AAA 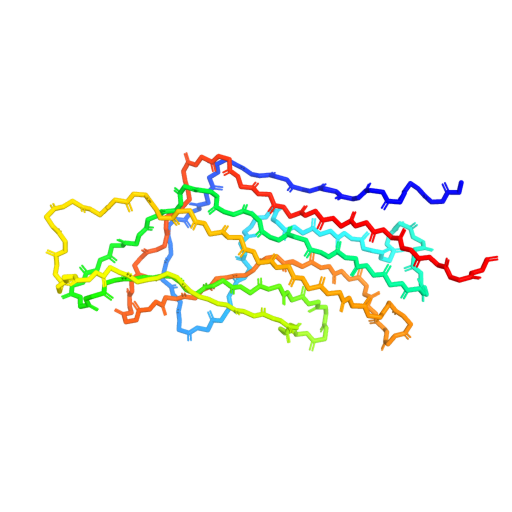N 1
ATOM 796 C CA . SER A 1 101 ? 3.122 4.592 -21.092 1.000 37.699 98 SER AAA CA 1
ATOM 797 C C . SER A 1 101 ? 1.833 3.756 -20.960 1.000 39.453 98 SER AAA C 1
ATOM 798 O O . SER A 1 101 ? 1.956 2.617 -20.487 1.000 46.087 98 SER AAA O 1
ATOM 801 N N . GLY A 1 102 ? 0.649 4.280 -21.329 1.000 33.312 99 GLY AAA N 1
ATOM 802 C CA . GLY A 1 102 ? -0.629 3.528 -21.278 1.000 29.584 99 GLY AAA CA 1
ATOM 803 C C . GLY A 1 102 ? -1.638 4.176 -20.323 1.000 25.203 99 GLY AAA C 1
ATOM 804 O O . GLY A 1 102 ? -2.334 3.489 -19.555 1.000 27.701 99 GLY AAA O 1
ATOM 805 N N . VAL A 1 103 ? -1.675 5.492 -20.268 1.000 26.191 100 VAL AAA N 1
ATOM 806 C CA . VAL A 1 103 ? -2.538 6.212 -19.297 1.000 19.974 100 VAL AAA CA 1
ATOM 807 C C . VAL A 1 103 ? -3.891 6.433 -19.956 1.000 21.041 100 VAL AAA C 1
ATOM 808 O O . VAL A 1 103 ? -3.897 7.042 -21.050 1.000 25.370 100 VAL AAA O 1
ATOM 812 N N . THR A 1 104 ? -4.982 6.021 -19.295 1.000 17.149 101 THR AAA N 1
ATOM 813 C CA . THR A 1 104 ? -6.370 6.199 -19.774 1.000 19.019 101 THR AAA CA 1
ATOM 814 C C . THR A 1 104 ? -7.180 7.107 -18.836 1.000 17.570 101 THR AAA C 1
ATOM 815 O O . THR A 1 104 ? -8.155 7.675 -19.300 1.000 17.810 101 THR AAA O 1
ATOM 819 N N . PHE A 1 105 ? -6.781 7.311 -17.579 1.000 14.697 102 PHE AAA N 1
ATOM 820 C CA . PHE A 1 105 ? -7.480 8.256 -16.671 1.000 14.812 102 PHE AAA CA 1
ATOM 821 C C . PHE A 1 105 ? -6.505 8.753 -15.622 1.000 13.056 102 PHE AAA C 1
ATOM 822 O O . PHE A 1 105 ? -5.478 8.128 -15.412 1.000 14.605 102 PHE AAA O 1
ATOM 830 N N . VAL A 1 106 ? -6.896 9.857 -15.017 1.000 12.297 103 VAL AAA N 1
ATOM 831 C CA . VAL A 1 106 ? -6.155 10.438 -13.875 1.000 11.944 103 VAL AAA CA 1
ATOM 832 C C . VAL A 1 106 ? -7.167 10.684 -12.766 1.000 11.159 103 VAL AAA C 1
ATOM 833 O O . VAL A 1 106 ? -8.286 11.138 -13.043 1.000 13.002 103 VAL AAA O 1
ATOM 837 N N A LYS A 1 107 ? -6.777 10.420 -11.520 0.600 11.774 104 LYS AAA N 1
ATOM 838 N N B LYS A 1 107 ? -6.779 10.438 -11.524 0.400 11.785 104 LYS AAA N 1
ATOM 839 C CA A LYS A 1 107 ? -7.658 10.584 -10.342 0.600 12.325 104 LYS AAA CA 1
ATOM 840 C CA B LYS A 1 107 ? -7.689 10.695 -10.393 0.400 12.854 104 LYS AAA CA 1
ATOM 841 C C A LYS A 1 107 ? -6.878 11.242 -9.211 0.600 11.016 104 LYS AAA C 1
ATOM 842 C C B LYS A 1 107 ? -6.893 11.221 -9.206 0.400 11.233 104 LYS AAA C 1
ATOM 843 O O A LYS A 1 107 ? -5.660 11.045 -9.102 0.600 11.887 104 LYS AAA O 1
ATOM 844 O O B LYS A 1 107 ? -5.668 11.004 -9.118 0.400 12.032 104 LYS AAA O 1
ATOM 855 N N . GLY A 1 108 ? -7.593 11.944 -8.346 1.000 10.430 105 GLY AAA N 1
ATOM 856 C CA . GLY A 1 108 ? -7.078 12.300 -7.024 1.000 10.645 105 GLY AAA CA 1
ATOM 857 C C . GLY A 1 108 ? -7.499 11.240 -6.045 1.000 10.653 105 GLY AAA C 1
ATOM 858 O O . GLY A 1 108 ? -8.631 10.742 -6.132 1.000 11.726 105 GLY AAA O 1
ATOM 859 N N . GLN A 1 109 ? -6.600 10.895 -5.151 1.000 10.597 106 GLN AAA N 1
ATOM 860 C CA . GLN A 1 109 ? -6.873 9.916 -4.101 1.000 10.101 106 GLN AAA CA 1
ATOM 861 C C . GLN A 1 109 ? -6.402 10.452 -2.752 1.000 9.677 106 GLN AAA C 1
ATOM 862 O O . GLN A 1 109 ? -5.569 11.386 -2.696 1.000 9.969 106 GLN AAA O 1
ATOM 868 N N . TRP A 1 110 ? -6.899 9.852 -1.684 1.000 9.803 107 TRP AAA N 1
ATOM 869 C CA . TRP A 1 110 ? -6.483 10.248 -0.323 1.000 9.573 107 TRP AAA CA 1
ATOM 870 C C . TRP A 1 110 ? -6.429 9.032 0.586 1.000 9.335 107 TRP AAA C 1
ATOM 871 O O . TRP A 1 110 ? -7.008 7.981 0.285 1.000 10.249 107 TRP AAA O 1
ATOM 882 N N . LYS A 1 111 ? -5.732 9.208 1.689 1.000 10.118 108 LYS AAA N 1
ATOM 883 C CA . LYS A 1 111 ? -5.507 8.147 2.689 1.000 11.119 108 LYS AAA CA 1
ATOM 884 C C . LYS A 1 111 ? -5.279 8.834 4.028 1.000 10.122 108 LYS AAA C 1
ATOM 885 O O . LYS A 1 111 ? -4.692 9.919 4.092 1.000 10.610 108 LYS AAA O 1
ATOM 891 N N . SER A 1 112 ? -5.691 8.193 5.102 1.000 10.610 109 SER AAA N 1
ATOM 892 C CA . SER A 1 112 ? -5.578 8.752 6.462 1.000 10.757 109 SER AAA CA 1
ATOM 893 C C . SER A 1 112 ? -4.135 8.770 6.926 1.000 10.985 109 SER AAA C 1
ATOM 894 O O . SER A 1 112 ? -3.382 7.811 6.693 1.000 13.430 109 SER AAA O 1
ATOM 897 N N . VAL A 1 113 ? -3.773 9.822 7.668 1.000 10.899 110 VAL AAA N 1
ATOM 898 C CA . VAL A 1 113 ? -2.584 9.761 8.540 1.000 11.327 110 VAL AAA CA 1
ATOM 899 C C . VAL A 1 113 ? -3.081 9.310 9.908 1.000 10.789 110 VAL AAA C 1
ATOM 900 O O . VAL A 1 113 ? -3.978 9.952 10.482 1.000 11.349 110 VAL AAA O 1
ATOM 904 N N . ARG A 1 114 ? -2.556 8.193 10.417 1.000 11.737 111 ARG AAA N 1
ATOM 905 C CA . ARG A 1 114 ? -2.867 7.763 11.794 1.000 11.789 111 ARG AAA CA 1
ATOM 906 C C . ARG A 1 114 ? -4.387 7.732 12.038 1.000 11.568 111 ARG AAA C 1
ATOM 907 O O . ARG A 1 114 ? -4.854 8.206 13.047 1.000 13.339 111 ARG AAA O 1
ATOM 915 N N . GLY A 1 115 ? -5.132 7.160 11.102 1.000 12.687 112 GLY AAA N 1
ATOM 916 C CA . GLY A 1 115 ? -6.564 6.884 11.324 1.000 14.361 112 GLY AAA CA 1
ATOM 917 C C . GLY A 1 115 ? -7.461 8.107 11.178 1.000 13.688 112 GLY AAA C 1
ATOM 918 O O . GLY A 1 115 ? -8.649 8.004 11.457 1.000 15.929 112 GLY AAA O 1
ATOM 919 N N . SER A 1 116 ? -6.914 9.238 10.726 1.000 12.187 113 SER AAA N 1
ATOM 920 C CA . SER A 1 116 ? -7.700 10.477 10.628 1.000 11.591 113 SER AAA CA 1
ATOM 921 C C . SER A 1 116 ? -8.909 10.323 9.712 1.000 10.689 113 SER AAA C 1
ATOM 922 O O . SER A 1 116 ? -8.808 9.771 8.633 1.000 11.698 113 SER AAA O 1
ATOM 925 N N . ALA A 1 117 ? -10.004 10.940 10.117 1.000 10.644 114 ALA AAA N 1
ATOM 926 C CA . ALA A 1 117 ? -11.126 11.171 9.189 1.000 11.195 114 ALA AAA CA 1
ATOM 927 C C . ALA A 1 117 ? -10.776 12.330 8.257 1.000 9.826 114 ALA AAA C 1
ATOM 928 O O . ALA A 1 117 ? -10.154 13.321 8.696 1.000 11.164 114 ALA AAA O 1
ATOM 930 N N . MET A 1 118 ? -11.182 12.187 7.017 1.000 9.804 115 MET AAA N 1
ATOM 931 C CA . MET A 1 118 ? -10.734 13.066 5.924 1.000 10.237 115 MET AAA CA 1
ATOM 932 C C . MET A 1 118 ? -11.886 13.940 5.447 1.000 10.216 115 MET AAA C 1
ATOM 933 O O . MET A 1 118 ? -12.951 13.430 5.139 1.000 10.420 115 MET AAA O 1
ATOM 938 N N . HIS A 1 119 ? -11.642 15.250 5.458 1.000 9.762 116 HIS AAA N 1
ATOM 939 C CA . HIS A 1 119 ? -12.693 16.257 5.230 1.000 9.640 116 HIS AAA CA 1
ATOM 940 C C . HIS A 1 119 ? -12.395 17.190 4.051 1.000 9.528 116 HIS AAA C 1
ATOM 941 O O . HIS A 1 119 ? -11.429 17.963 4.109 1.000 10.166 116 HIS AAA O 1
ATOM 948 N N . ILE A 1 120 ? -13.284 17.132 3.076 1.000 9.668 117 ILE AAA N 1
ATOM 949 C CA . ILE A 1 120 ? -13.423 18.174 2.021 1.000 9.954 117 ILE AAA CA 1
ATOM 950 C C . ILE A 1 120 ? -14.876 18.642 2.111 1.000 9.961 117 ILE AAA C 1
ATOM 951 O O . ILE A 1 120 ? -15.792 17.834 1.982 1.000 10.589 117 ILE AAA O 1
ATOM 956 N N . ASP A 1 121 ? -15.055 19.932 2.323 1.000 9.474 118 ASP AAA N 1
ATOM 957 C CA . ASP A 1 121 ? -16.393 20.552 2.421 1.000 9.350 118 ASP AAA CA 1
ATOM 958 C C . ASP A 1 121 ? -16.390 21.864 1.656 1.000 10.182 118 ASP AAA C 1
ATOM 959 O O . ASP A 1 121 ? -17.263 22.679 1.884 1.000 10.614 118 ASP AAA O 1
ATOM 964 N N . SER A 1 122 ? -15.474 22.028 0.721 1.000 9.576 119 SER AAA N 1
ATOM 965 C CA . SER A 1 122 ? -15.455 23.216 -0.134 1.000 9.739 119 SER AAA CA 1
ATOM 966 C C . SER A 1 122 ? -14.675 22.833 -1.397 1.000 9.009 119 SER AAA C 1
ATOM 967 O O . SER A 1 122 ? -14.234 21.695 -1.539 1.000 9.720 119 SER AAA O 1
ATOM 970 N N . TYR A 1 123 ? -14.498 23.782 -2.295 1.000 8.891 120 TYR AAA N 1
ATOM 971 C CA . TYR A 1 123 ? -13.886 23.566 -3.607 1.000 8.851 120 TYR AAA CA 1
ATOM 972 C C . TYR A 1 123 ? -12.581 22.772 -3.511 1.000 9.118 120 TYR AAA C 1
ATOM 973 O O . TYR A 1 123 ? -11.674 23.095 -2.707 1.000 9.259 120 TYR AAA O 1
ATOM 982 N N . ALA A 1 124 ? -12.433 21.831 -4.443 1.000 9.280 121 ALA AAA N 1
ATOM 983 C CA . ALA A 1 124 ? -11.179 21.114 -4.704 1.000 8.655 121 ALA AAA CA 1
ATOM 984 C C . ALA A 1 124 ? -11.166 20.735 -6.165 1.000 8.768 121 ALA AAA C 1
ATOM 985 O O . ALA A 1 124 ? -12.256 20.577 -6.764 1.000 9.802 121 ALA AAA O 1
ATOM 987 N N . SER A 1 12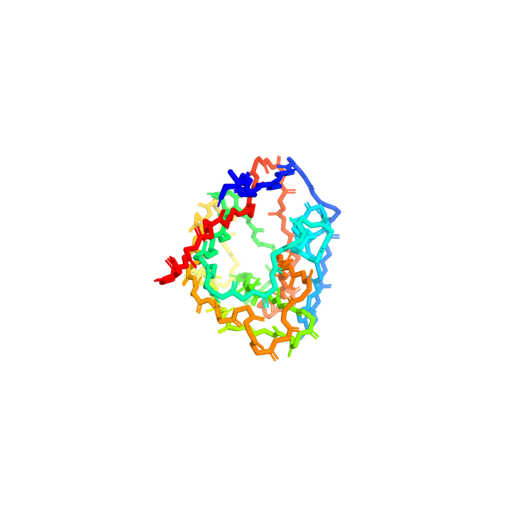5 ? -9.975 20.622 -6.755 1.000 9.333 122 SER AAA N 1
ATOM 988 C CA . SER A 1 125 ? -9.909 20.394 -8.202 1.000 8.859 122 SER AAA CA 1
ATOM 989 C C . SER A 1 125 ? -8.798 19.437 -8.604 1.000 9.086 122 SER AAA C 1
ATOM 990 O O . SER A 1 125 ? -7.770 19.291 -7.900 1.000 9.738 122 SER AAA O 1
ATOM 993 N N . LEU A 1 126 ? -8.974 18.862 -9.778 1.000 9.157 123 LEU AAA N 1
ATOM 994 C CA . LEU A 1 126 ? -7.943 18.057 -10.461 1.000 9.958 123 LEU AAA CA 1
ATOM 995 C C . LEU A 1 126 ? -7.853 18.597 -11.872 1.000 9.631 123 LEU AAA C 1
ATOM 996 O O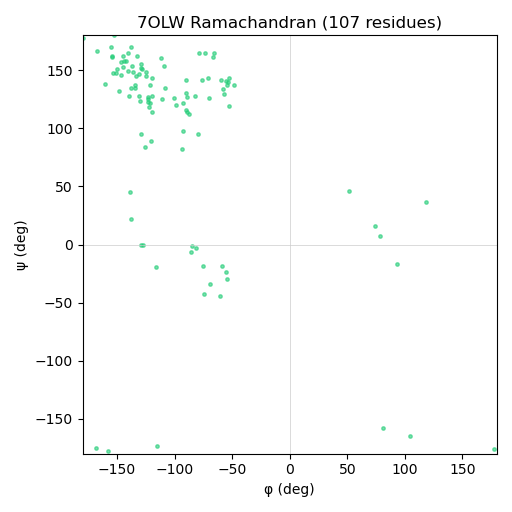 . LEU A 1 126 ? -8.892 18.669 -12.550 1.000 10.715 123 LEU AAA O 1
ATOM 1001 N N . SER A 1 127 ? -6.669 19.018 -12.284 1.000 9.828 124 SER AAA N 1
ATOM 1002 C CA . SER A 1 127 ? -6.457 19.723 -13.561 1.000 10.383 124 SER AAA CA 1
ATOM 1003 C C . SER A 1 127 ? -5.343 19.053 -14.321 1.000 10.347 124 SER AAA C 1
ATOM 1004 O O . SER A 1 127 ? -4.450 18.499 -13.714 1.000 11.477 124 SER AAA O 1
ATOM 1007 N N . ALA A 1 128 ? -5.389 19.149 -15.641 1.000 10.948 125 ALA AAA N 1
ATOM 1008 C CA . ALA A 1 128 ? -4.281 18.654 -16.465 1.000 12.085 125 ALA AAA CA 1
ATOM 1009 C C . ALA A 1 128 ? -4.112 19.500 -17.712 1.000 12.663 125 ALA AAA C 1
ATOM 1010 O O . ALA A 1 128 ? -5.100 19.985 -18.269 1.000 13.887 125 ALA AAA O 1
ATOM 1012 N N . ILE A 1 129 ? -2.870 19.639 -18.125 1.000 12.198 126 ILE AAA N 1
ATOM 1013 C CA . ILE A 1 129 ? -2.521 20.291 -19.410 1.000 13.059 126 ILE AAA CA 1
ATOM 1014 C C . ILE A 1 129 ? -1.796 19.253 -20.240 1.000 12.724 126 ILE AAA C 1
ATOM 1015 O O . ILE A 1 129 ? -0.867 18.634 -19.740 1.000 13.278 126 ILE AAA O 1
ATOM 1020 N N . TRP A 1 130 ? -2.262 19.068 -21.466 1.000 12.837 127 TRP AAA N 1
ATOM 1021 C CA . TRP A 1 130 ? -1.651 18.134 -22.424 1.000 14.064 127 TRP AAA CA 1
ATOM 1022 C C . TRP A 1 130 ? -0.585 18.848 -23.254 1.000 14.719 127 TRP AAA C 1
ATOM 1023 O O . TRP A 1 130 ? -0.909 19.874 -23.843 1.000 16.839 127 TRP AAA O 1
ATOM 1034 N N . GLY A 1 131 ? 0.598 18.254 -23.334 1.000 15.043 128 GLY AAA N 1
ATOM 1035 C CA . GLY A 1 131 ? 1.667 18.745 -24.209 1.000 16.704 128 GLY AAA CA 1
ATOM 1036 C C . GLY A 1 131 ? 2.121 17.634 -25.116 1.000 16.307 128 GLY AAA C 1
ATOM 1037 O O . GLY A 1 131 ? 2.154 16.478 -24.704 1.000 16.016 128 GLY AAA O 1
ATOM 1038 N N . THR A 1 132 ? 2.489 17.983 -26.347 0.800 15.603 129 THR AAA N 1
ATOM 1039 C CA . THR A 1 132 ? 3.010 17.013 -27.342 0.800 17.210 129 THR AAA CA 1
ATOM 1040 C C . THR A 1 132 ? 4.212 17.642 -28.034 0.800 17.139 129 THR AAA C 1
ATOM 1041 O O . THR A 1 132 ? 4.197 18.849 -28.231 0.800 18.308 129 THR AAA O 1
ATOM 1045 N N . ALA A 1 133 ? 5.177 16.817 -28.444 1.000 18.944 130 ALA AAA N 1
ATOM 1046 C CA . ALA A 1 133 ? 6.309 17.235 -29.299 1.000 22.342 130 ALA AAA CA 1
ATOM 1047 C C . ALA A 1 133 ? 5.903 17.172 -30.773 1.000 23.412 130 ALA AAA C 1
ATOM 1048 O O . ALA A 1 133 ? 6.722 17.600 -31.603 1.000 25.730 130 ALA AAA O 1
ATOM 1050 N N . ALA A 1 134 ? 4.712 16.662 -31.100 1.000 23.768 131 ALA AAA N 1
ATOM 1051 C CA . ALA A 1 134 ? 4.235 16.543 -32.496 1.000 24.038 131 ALA AAA CA 1
ATOM 1052 C C . ALA A 1 134 ? 3.975 17.927 -33.088 0.800 26.245 131 ALA AAA C 1
ATOM 1053 O O . ALA A 1 134 ? 4.029 18.043 -34.314 0.800 29.092 131 ALA AAA O 1
#

B-factor: mean 16.27, std 7.74, range [8.14, 54.6]

Secondary structure (P-SEA, 3-state):
cccccccccccccccccccccccccccccccccccccccccbbbbbbcbbbbbcccccbbbbbbbccccccccccccccccccccccbbbbbbbbbbcccccccccbbbbbbccbbbbbbccccbbbbbbbbcc

Radius of gyration: 15.58 Å; Cα contacts (8 Å, |Δi|>4): 383; chains: 1; bounding box: 25×22×52 Å

Solvent-accessible surface area: 6767 Å² total; per-residue (Å²): 128,86,136,55,109,24,93,18,68,22,103,66,11,100,83,58,85,20,175,93,37,62,54,2,72,46,1,91,8,45,0,50,167,35,24,2,191,80,21,117,0,73,0,56,0,38,1,41,45,0,45,0,46,26,104,65,85,1,0,0,76,0,0,0,3,12,66,110,33,74,66,26,73,24,57,16,53,21,115,60,105,83,20,186,91,34,35,100,62,106,21,76,22,84,14,80,11,74,2,50,70,37,8,59,46,0,43,0,25,1,47,12,4,137,56,1,21,0,24,7,74,41,115,0,8,0,35,2,89,44,38,62,117,136

Foldseek 3Di:
DQPQKWKWKDQWAPWDAAADWDFRPGQKTFCVVSVNQFFKKKKKWWQAFKWWADQAFWKKKKFKAFVVGGPDIDMDTHPDRGDPDGGTDIDMDIDMGTSNVPGGMITMIMHIDPRIIIIRRGMIMMMIGGDDPD